Protein AF-A0A3D4QYN0-F1 (afdb_monomer)

Foldseek 3Di:
DQDPVQVVVCLVPLAGPDPPDPVRVVVSVCCVVVVDAQFKEWDWDKDWDADPPPQRKIKIKTHQIWMETDRDHDDPDDPTDGLDPQKIKIKIKGQDDDDPVVVVVCVVLVWDWDDDDSVVSRVCVHCVPDPDPPPPPPPPVPPPPPPPDPDDDGDMDMTMTMDGD

pLDDT: mean 80.75, std 20.79, range [30.69, 97.88]

Mean predicted aligned error: 10.05 Å

Nearest PDB structures (foldseek):
  3g3u-assembly2_B  TM=7.169E-01  e=1.286E-01  Saccharomyces cerevisiae
  3g3t-assembly1_A  TM=6.643E-01  e=1.211E-01  Saccharomyces cerevisiae
  5iiq-assembly1_A  TM=6.491E-01  e=8.965E-02  Saccharomyces cerevisiae
  3g3o-assembly1_A  TM=5.777E-01  e=4.099E-02  Saccharomyces cerevisiae
  3g3q-assembly1_A  TM=6.694E-01  e=2.494E-01  Saccharomyces cerevisiae

Structure (mmCIF, N/CA/C/O backbone):
data_AF-A0A3D4QYN0-F1
#
_entry.id   AF-A0A3D4QYN0-F1
#
loop_
_atom_site.group_PDB
_atom_site.id
_atom_site.type_symbol
_atom_site.label_atom_id
_atom_site.label_alt_id
_atom_site.label_comp_id
_atom_site.label_asym_id
_atom_site.label_entity_id
_atom_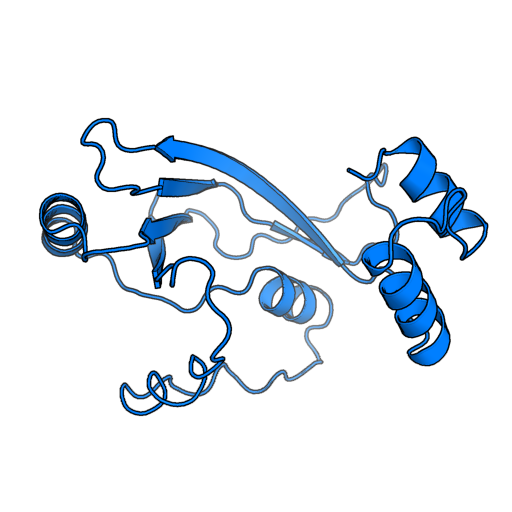site.label_seq_id
_atom_site.pdbx_PDB_ins_code
_atom_site.Cartn_x
_atom_site.Cartn_y
_atom_site.Cartn_z
_atom_site.occupancy
_atom_site.B_iso_or_equiv
_atom_site.auth_seq_id
_atom_site.auth_comp_id
_atom_site.auth_asym_id
_atom_site.auth_atom_id
_atom_site.pdbx_PDB_model_num
ATOM 1 N N . PHE A 1 1 ? 6.512 13.590 -6.819 1.00 79.94 1 PHE A N 1
ATOM 2 C CA . PHE A 1 1 ? 5.530 12.545 -7.186 1.00 79.94 1 PHE A CA 1
ATOM 3 C C . PHE A 1 1 ? 5.851 12.143 -8.614 1.00 79.94 1 PHE A C 1
ATOM 5 O O . PHE A 1 1 ? 6.197 13.043 -9.361 1.00 79.94 1 PHE A O 1
ATOM 12 N N . VAL A 1 2 ? 5.805 10.855 -8.967 1.00 89.62 2 VAL A N 1
ATOM 13 C CA . VAL A 1 2 ? 6.113 10.392 -10.334 1.00 89.62 2 VAL A CA 1
ATOM 14 C C . VAL A 1 2 ? 4.820 10.369 -11.142 1.00 89.62 2 VAL A C 1
ATOM 16 O O . VAL A 1 2 ? 3.875 9.666 -10.783 1.00 89.62 2 VAL A O 1
ATOM 19 N N . SER A 1 3 ? 4.761 11.158 -12.206 1.00 92.88 3 SER A N 1
ATOM 20 C CA . SER A 1 3 ? 3.644 11.186 -13.145 1.00 92.88 3 SER A CA 1
ATOM 21 C C . SER A 1 3 ? 3.603 9.929 -14.019 1.00 92.88 3 SER A C 1
ATOM 23 O O . SER A 1 3 ? 4.595 9.219 -14.187 1.00 92.88 3 SER A O 1
ATOM 25 N N . TYR A 1 4 ? 2.448 9.671 -14.638 1.00 91.62 4 TYR A N 1
ATOM 26 C CA . TYR A 1 4 ? 2.318 8.568 -15.592 1.00 91.62 4 TYR A CA 1
ATOM 27 C C . TYR A 1 4 ? 3.279 8.713 -16.784 1.00 91.62 4 TYR A C 1
ATOM 29 O O . TYR A 1 4 ? 3.860 7.725 -17.224 1.00 91.62 4 TYR A O 1
ATOM 37 N N . GLY A 1 5 ? 3.507 9.940 -17.265 1.00 93.06 5 GLY A N 1
ATOM 38 C CA . GLY A 1 5 ? 4.454 10.209 -18.349 1.00 93.06 5 GLY A CA 1
ATOM 39 C C . GLY A 1 5 ? 5.897 9.863 -17.973 1.00 93.06 5 GLY A C 1
ATOM 40 O O . GLY A 1 5 ? 6.578 9.174 -18.730 1.00 93.06 5 GLY A O 1
ATOM 41 N N . GLU A 1 6 ? 6.341 10.266 -16.780 1.00 93.19 6 GLU A N 1
ATOM 42 C CA . GLU A 1 6 ? 7.678 9.932 -16.264 1.00 93.19 6 GLU A CA 1
ATOM 43 C C . GLU A 1 6 ? 7.847 8.425 -16.054 1.00 93.19 6 GLU A C 1
ATOM 45 O O . GLU A 1 6 ? 8.875 7.868 -16.434 1.00 93.19 6 GLU A O 1
ATOM 50 N N . TYR A 1 7 ? 6.824 7.750 -15.519 1.00 92.56 7 TYR A N 1
ATOM 51 C CA . TYR A 1 7 ? 6.794 6.290 -15.415 1.00 92.56 7 TYR A CA 1
ATOM 52 C C . TYR A 1 7 ? 6.948 5.622 -16.787 1.00 92.56 7 TYR A C 1
ATOM 54 O O . TYR A 1 7 ? 7.784 4.734 -16.954 1.00 92.56 7 TYR A O 1
ATOM 62 N N . MET A 1 8 ? 6.173 6.057 -17.784 1.00 92.81 8 MET A N 1
ATOM 63 C CA . MET A 1 8 ? 6.246 5.493 -19.131 1.00 92.81 8 MET A CA 1
ATOM 64 C C . MET A 1 8 ? 7.608 5.746 -19.775 1.00 92.81 8 MET A C 1
ATOM 66 O O . MET A 1 8 ? 8.107 4.877 -20.490 1.00 92.81 8 MET A O 1
ATOM 70 N N . ASN A 1 9 ? 8.225 6.900 -19.509 1.00 93.62 9 ASN A N 1
ATOM 71 C CA . ASN A 1 9 ? 9.579 7.178 -19.968 1.00 93.62 9 ASN A CA 1
ATOM 72 C C . ASN A 1 9 ? 10.589 6.217 -19.325 1.00 93.62 9 ASN A C 1
ATOM 74 O O . ASN A 1 9 ? 11.351 5.563 -20.034 1.00 93.62 9 ASN A O 1
ATOM 78 N N . PHE A 1 10 ? 10.518 6.044 -18.003 1.00 94.19 10 PHE A N 1
ATOM 79 C CA . PHE A 1 10 ? 11.383 5.127 -17.267 1.00 94.19 10 PHE A CA 1
ATOM 80 C C . PHE A 1 10 ? 11.249 3.681 -17.751 1.00 94.19 10 PHE A C 1
ATOM 82 O O . PHE A 1 10 ? 12.249 3.020 -17.994 1.00 94.19 10 PHE A O 1
ATOM 89 N N . ILE A 1 11 ? 10.029 3.178 -17.955 1.00 92.50 11 ILE A N 1
ATOM 90 C CA . ILE A 1 11 ? 9.824 1.801 -18.432 1.00 92.50 11 ILE A CA 1
ATOM 91 C C . ILE A 1 11 ? 10.397 1.586 -19.838 1.00 92.50 11 ILE A C 1
ATOM 93 O O . ILE A 1 11 ? 10.859 0.486 -20.139 1.00 92.50 11 ILE A O 1
ATOM 97 N N . LYS A 1 12 ? 10.382 2.615 -20.696 1.00 92.50 12 LYS A N 1
ATOM 98 C CA . LYS A 1 12 ? 10.937 2.540 -22.055 1.00 92.50 12 LYS A CA 1
ATOM 99 C C . LYS A 1 12 ? 12.458 2.670 -22.082 1.00 92.50 12 LYS A C 1
ATOM 101 O O . LYS A 1 12 ? 13.104 1.953 -22.835 1.00 92.50 12 LYS A O 1
ATOM 106 N N . GLN A 1 13 ? 13.011 3.599 -21.306 1.00 93.38 13 GLN A N 1
ATOM 107 C CA . GLN A 1 13 ? 14.429 3.965 -21.369 1.00 93.38 13 GLN A CA 1
ATOM 108 C C . GLN A 1 13 ? 15.287 3.267 -20.309 1.00 93.38 13 GLN A C 1
ATOM 110 O O . GLN A 1 13 ? 16.500 3.199 -20.456 1.00 93.38 13 GLN A O 1
ATOM 115 N N . GLY A 1 14 ? 14.675 2.775 -19.233 1.00 92.88 14 GLY A N 1
ATOM 116 C CA . GLY A 1 14 ? 15.363 2.294 -18.036 1.00 92.88 14 GLY A CA 1
ATOM 117 C C . GLY A 1 14 ? 15.886 3.408 -17.124 1.00 92.88 14 GLY A C 1
ATOM 118 O O . GLY A 1 14 ? 16.518 3.096 -16.125 1.00 92.88 14 GLY A O 1
ATOM 119 N N . HIS A 1 15 ? 15.625 4.679 -17.441 1.00 93.12 15 HIS A N 1
ATOM 120 C CA . HIS A 1 15 ? 16.218 5.833 -16.765 1.00 93.12 15 HIS A CA 1
ATOM 121 C C . HIS A 1 15 ? 15.179 6.902 -16.433 1.00 93.12 15 HIS A C 1
ATOM 123 O O . HIS A 1 15 ? 14.251 7.143 -17.212 1.00 93.12 15 HIS A O 1
ATOM 129 N N . TRP A 1 16 ? 15.336 7.567 -15.288 1.00 93.00 16 TRP A N 1
ATOM 130 C CA . TRP A 1 16 ? 14.483 8.705 -14.946 1.00 93.00 16 TRP A CA 1
ATOM 131 C C . TRP A 1 16 ? 14.891 9.953 -15.744 1.00 93.00 16 TRP A C 1
ATOM 133 O O . TRP A 1 16 ? 16.088 10.204 -15.906 1.00 93.00 16 TRP A O 1
ATOM 143 N N . PRO A 1 17 ? 13.921 10.760 -16.223 1.00 86.19 17 PRO A N 1
ATOM 144 C CA . PRO A 1 17 ? 14.217 12.007 -16.931 1.00 86.19 17 PRO A CA 1
ATOM 145 C C . PRO A 1 17 ? 14.854 13.067 -16.021 1.00 86.19 17 PRO A C 1
ATOM 147 O O . PRO A 1 17 ? 15.719 13.809 -16.473 1.00 86.19 17 PRO A O 1
ATOM 150 N N . ASP A 1 18 ? 14.458 13.110 -14.746 1.00 82.75 18 ASP A N 1
ATOM 151 C CA . ASP A 1 18 ?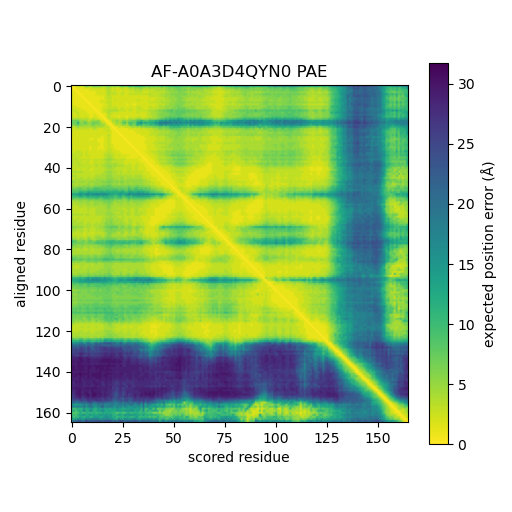 15.083 13.932 -13.709 1.00 82.75 18 ASP A CA 1
ATOM 152 C C . ASP A 1 18 ? 15.634 13.030 -12.596 1.00 82.75 18 ASP A C 1
ATOM 154 O O . ASP A 1 18 ? 14.901 12.246 -11.987 1.00 82.75 18 ASP A O 1
ATOM 158 N N . ARG A 1 19 ? 16.940 13.146 -12.335 1.00 73.00 19 ARG A N 1
ATOM 159 C CA . ARG A 1 19 ? 17.668 12.379 -11.311 1.00 73.00 19 ARG A CA 1
ATOM 160 C C . ARG A 1 19 ? 17.987 13.201 -10.063 1.00 73.00 19 ARG A C 1
ATOM 162 O O . ARG A 1 19 ? 18.723 12.735 -9.205 1.00 73.00 19 ARG A O 1
ATOM 169 N N . SER A 1 20 ? 17.431 14.405 -9.928 1.00 84.81 20 SER A N 1
ATOM 170 C CA . SER A 1 20 ? 17.645 15.270 -8.760 1.00 84.81 20 SER A CA 1
ATOM 171 C C . SER A 1 20 ? 17.143 14.660 -7.444 1.00 84.81 20 SER A C 1
ATOM 173 O O . SER A 1 20 ? 17.540 15.090 -6.361 1.00 84.81 20 SER A O 1
ATOM 175 N N . SER A 1 21 ? 16.271 13.648 -7.518 1.00 90.12 21 SER A N 1
ATOM 176 C CA . SER A 1 21 ? 15.747 12.936 -6.358 1.00 90.12 21 SER A CA 1
ATOM 177 C C . SER A 1 21 ? 16.642 11.751 -5.967 1.00 90.12 21 SER A C 1
ATOM 179 O O . SER A 1 21 ? 16.661 10.755 -6.696 1.00 90.12 21 SER A O 1
ATOM 181 N N . PRO A 1 22 ? 17.252 11.755 -4.762 1.00 93.06 22 PRO A N 1
ATOM 182 C CA . PRO A 1 22 ? 18.062 10.629 -4.281 1.00 93.06 22 PRO A CA 1
ATOM 183 C C . PRO A 1 22 ? 17.288 9.303 -4.214 1.00 93.06 22 PRO A C 1
ATOM 185 O O . PRO A 1 22 ? 17.858 8.222 -4.319 1.00 93.06 22 PRO A O 1
ATOM 188 N N . VAL A 1 23 ? 15.962 9.373 -4.042 1.00 93.06 23 VAL A N 1
ATOM 189 C CA . VAL A 1 23 ? 15.084 8.194 -4.025 1.00 93.06 23 VAL A CA 1
ATOM 190 C C . VAL A 1 23 ? 14.959 7.576 -5.417 1.00 93.06 23 VAL A C 1
ATOM 192 O O . VAL A 1 23 ? 14.958 6.353 -5.539 1.00 93.06 23 VAL A O 1
ATOM 195 N N . LEU A 1 24 ? 14.836 8.404 -6.458 1.00 93.88 24 LEU A N 1
ATOM 196 C CA . LEU A 1 24 ? 14.729 7.926 -7.837 1.00 93.88 24 LEU A CA 1
ATOM 197 C C . LEU A 1 24 ? 16.071 7.395 -8.340 1.00 93.88 24 LEU A C 1
ATOM 199 O O . LEU A 1 24 ? 16.097 6.353 -8.992 1.00 93.88 24 LEU A O 1
ATOM 203 N N . GLU A 1 25 ? 17.170 8.054 -7.970 1.00 93.25 25 GLU A N 1
ATOM 204 C CA . GLU A 1 25 ? 18.528 7.590 -8.255 1.00 93.25 25 GLU A CA 1
ATOM 205 C C . GLU A 1 25 ? 18.786 6.204 -7.649 1.00 93.25 25 GLU A C 1
ATOM 207 O O . GLU A 1 25 ? 19.172 5.272 -8.357 1.00 93.25 25 GLU A O 1
ATOM 212 N N . GLU A 1 26 ? 18.490 6.023 -6.358 1.00 95.00 26 GLU A N 1
ATOM 213 C CA . GLU A 1 26 ? 18.664 4.728 -5.698 1.00 95.00 26 GLU A CA 1
ATOM 214 C C . GLU A 1 26 ? 17.723 3.657 -6.267 1.00 95.00 26 GLU A C 1
ATOM 216 O O . GLU A 1 26 ? 18.124 2.503 -6.445 1.00 95.00 26 GLU A O 1
ATOM 221 N N . PHE A 1 27 ? 16.480 4.022 -6.599 1.00 94.88 27 PHE A N 1
ATOM 222 C CA . PHE A 1 27 ? 15.553 3.113 -7.268 1.00 94.88 27 PHE A CA 1
ATOM 223 C C . PHE A 1 27 ? 16.107 2.633 -8.615 1.00 94.88 27 PHE A C 1
ATOM 225 O O . PHE A 1 27 ? 16.085 1.434 -8.879 1.00 94.88 27 PHE A O 1
ATOM 232 N N . GLU A 1 28 ? 16.617 3.539 -9.453 1.00 95.44 28 GLU A N 1
ATOM 233 C CA . GLU A 1 28 ? 17.201 3.209 -10.759 1.00 95.44 28 GLU A CA 1
ATOM 234 C C . GLU A 1 28 ? 18.444 2.323 -10.609 1.00 95.44 28 GLU A C 1
ATOM 236 O O . GLU A 1 28 ? 18.572 1.293 -11.277 1.00 95.44 28 GLU A O 1
ATOM 241 N N . ARG A 1 29 ? 19.323 2.654 -9.657 1.00 95.38 29 ARG A N 1
ATOM 242 C CA . ARG A 1 29 ? 20.494 1.835 -9.333 1.00 95.38 29 ARG A CA 1
ATOM 243 C C . ARG A 1 29 ? 20.084 0.406 -8.969 1.00 95.38 29 ARG A C 1
ATOM 245 O O . ARG A 1 29 ? 20.637 -0.553 -9.508 1.00 95.38 29 ARG A O 1
ATOM 252 N N . LEU A 1 30 ? 19.098 0.242 -8.083 1.00 96.94 30 LEU A N 1
ATOM 253 C CA . LEU A 1 30 ? 18.573 -1.072 -7.696 1.00 96.94 30 LEU A CA 1
ATOM 254 C C . LEU A 1 30 ? 17.864 -1.782 -8.852 1.00 96.94 30 LEU A C 1
ATOM 256 O O . LEU A 1 30 ? 18.006 -2.999 -8.984 1.00 96.94 30 LEU A O 1
ATOM 260 N N . PHE A 1 31 ? 17.137 -1.043 -9.690 1.00 95.62 31 PHE A N 1
ATOM 261 C CA . PHE A 1 31 ? 16.455 -1.567 -10.868 1.00 95.62 31 PHE A CA 1
ATOM 262 C C . PHE A 1 31 ? 17.438 -2.266 -11.809 1.00 95.62 31 PHE A C 1
ATOM 264 O O . PHE A 1 31 ? 17.213 -3.422 -12.171 1.00 95.62 31 PHE A O 1
ATOM 271 N N . HIS A 1 32 ? 18.569 -1.628 -12.117 1.00 96.06 32 HIS A N 1
ATOM 272 C CA . HIS A 1 32 ? 19.601 -2.226 -12.962 1.00 96.06 32 HIS A CA 1
ATOM 273 C C . HIS A 1 32 ? 20.381 -3.335 -12.251 1.00 96.06 32 HIS A C 1
ATOM 275 O O . HIS A 1 32 ? 20.501 -4.438 -12.784 1.00 96.06 32 HIS A O 1
ATOM 281 N N . LEU A 1 33 ? 20.866 -3.091 -11.027 1.00 97.69 33 LEU A N 1
ATOM 282 C CA . LEU A 1 33 ? 21.697 -4.060 -10.299 1.00 97.69 33 LEU A CA 1
ATOM 283 C C . LEU A 1 33 ? 20.970 -5.367 -9.983 1.00 97.69 33 LEU A C 1
ATOM 285 O O . LEU A 1 33 ? 21.599 -6.420 -9.903 1.00 97.69 33 LEU A O 1
ATOM 289 N N . ARG A 1 34 ? 19.655 -5.308 -9.758 1.00 96.69 34 ARG A N 1
ATOM 290 C CA . ARG A 1 34 ? 18.826 -6.480 -9.449 1.00 96.69 34 ARG A CA 1
ATOM 291 C C . ARG A 1 34 ? 18.030 -6.980 -10.651 1.00 96.69 34 ARG A C 1
ATOM 293 O O . ARG A 1 34 ? 17.228 -7.892 -10.476 1.00 96.69 34 ARG A O 1
ATOM 300 N N . GLN A 1 35 ? 18.231 -6.393 -11.835 1.00 94.81 35 GLN A N 1
ATOM 301 C CA . GLN A 1 35 ? 17.486 -6.714 -13.057 1.00 94.81 35 GLN A CA 1
ATOM 302 C C . GLN A 1 35 ? 15.969 -6.744 -12.810 1.00 94.81 35 GLN A C 1
ATOM 304 O O . GLN A 1 35 ? 15.257 -7.669 -13.216 1.00 94.81 35 GLN A O 1
ATOM 309 N N . LEU A 1 36 ? 15.475 -5.747 -12.068 1.00 93.25 36 LEU A N 1
ATOM 310 C CA . LEU A 1 36 ? 14.071 -5.691 -11.691 1.00 93.25 36 LEU A CA 1
ATOM 311 C C . LEU A 1 36 ? 13.216 -5.537 -12.943 1.00 93.25 36 LEU A C 1
ATOM 313 O O . LEU A 1 36 ? 13.547 -4.829 -13.890 1.00 93.25 36 LEU A O 1
ATOM 317 N N . ARG A 1 37 ? 12.067 -6.200 -12.928 1.00 90.56 37 ARG A N 1
ATOM 318 C CA . ARG A 1 37 ? 11.070 -6.092 -13.984 1.00 90.56 37 ARG A CA 1
ATOM 319 C C . ARG A 1 37 ? 9.684 -6.115 -13.356 1.00 90.56 37 ARG A C 1
ATOM 321 O O . ARG A 1 37 ? 9.505 -6.840 -12.381 1.00 90.56 37 ARG A O 1
ATOM 328 N N . PRO A 1 38 ? 8.699 -5.387 -13.901 1.00 90.94 38 PRO A N 1
ATOM 329 C CA . PRO A 1 38 ? 7.318 -5.547 -13.466 1.00 90.94 38 PRO A CA 1
ATOM 330 C C . PRO A 1 38 ? 6.879 -7.013 -13.627 1.00 90.94 38 PRO A C 1
ATOM 332 O O . PRO A 1 38 ? 7.161 -7.639 -14.659 1.00 90.94 38 PRO A O 1
ATOM 335 N N . THR A 1 39 ? 6.257 -7.573 -12.590 1.00 90.25 39 THR A N 1
ATOM 336 C CA . THR A 1 39 ? 5.867 -8.996 -12.520 1.00 90.25 39 THR A CA 1
ATOM 337 C C . THR A 1 39 ? 4.384 -9.201 -12.247 1.00 90.25 39 THR A C 1
ATOM 339 O O . THR A 1 39 ? 3.798 -10.175 -12.714 1.00 90.25 39 THR A O 1
ATOM 342 N N . THR A 1 40 ? 3.768 -8.304 -11.489 1.00 93.19 40 THR A N 1
ATOM 343 C CA . THR A 1 40 ? 2.399 -8.451 -11.014 1.00 93.19 40 THR A CA 1
ATOM 344 C C . THR A 1 40 ? 1.731 -7.090 -10.921 1.00 93.19 40 THR A C 1
ATOM 346 O O . THR A 1 40 ? 2.375 -6.092 -10.590 1.00 93.19 40 THR A O 1
ATOM 349 N N . LEU A 1 41 ? 0.435 -7.070 -11.212 1.00 94.25 41 LEU A N 1
ATOM 350 C CA . LEU A 1 41 ? -0.434 -5.919 -11.055 1.00 94.25 41 LEU A CA 1
ATOM 351 C C . LEU A 1 41 ? -1.453 -6.236 -9.964 1.00 94.25 41 LEU A C 1
ATOM 353 O O . LEU A 1 41 ? -2.083 -7.292 -9.990 1.00 94.25 41 LEU A O 1
ATOM 357 N N . VAL A 1 42 ? -1.608 -5.323 -9.010 1.00 95.00 42 VAL A N 1
ATOM 358 C CA . VAL A 1 42 ? -2.606 -5.411 -7.941 1.00 95.00 42 VAL A CA 1
ATOM 359 C C . VAL A 1 42 ? -3.549 -4.231 -8.079 1.00 95.00 42 VAL A C 1
ATOM 361 O O . VAL A 1 42 ? -3.093 -3.089 -8.114 1.00 95.00 42 VAL A O 1
ATOM 364 N N . GLN A 1 43 ? -4.848 -4.502 -8.078 1.00 94.81 43 GLN A N 1
ATOM 365 C CA . GLN A 1 43 ? -5.883 -3.478 -8.076 1.00 94.81 43 GLN A CA 1
ATOM 366 C C . GLN A 1 43 ? -6.875 -3.697 -6.936 1.00 94.81 43 GLN A C 1
ATOM 368 O O . GLN A 1 43 ? -7.054 -4.813 -6.444 1.00 94.81 43 GLN A O 1
ATOM 373 N N . TYR A 1 44 ? -7.473 -2.602 -6.483 1.00 96.75 44 TYR A N 1
ATOM 374 C CA . TYR A 1 44 ? -8.487 -2.574 -5.436 1.00 96.75 44 TYR A CA 1
ATOM 375 C C . TYR A 1 44 ? -9.157 -1.201 -5.410 1.00 96.75 44 TYR A C 1
ATO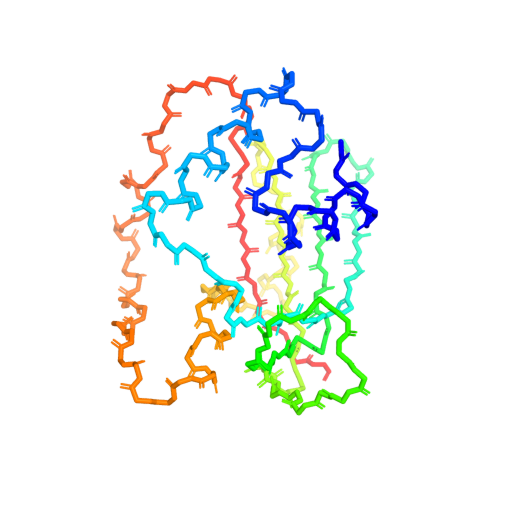M 377 O O . TYR A 1 44 ? -8.541 -0.198 -5.784 1.00 96.75 44 TYR A O 1
ATOM 385 N N . TYR A 1 45 ? -10.383 -1.146 -4.900 1.00 96.75 45 TYR A N 1
ATOM 386 C CA . TYR A 1 45 ? -11.048 0.110 -4.565 1.00 96.75 45 TYR A CA 1
ATOM 387 C C . TYR A 1 45 ? -10.781 0.433 -3.098 1.00 96.75 45 TYR A C 1
ATOM 389 O O . TYR A 1 45 ? -11.003 -0.408 -2.230 1.00 96.75 45 TYR A O 1
ATOM 397 N N . ARG A 1 46 ? -10.263 1.632 -2.807 1.00 97.50 46 ARG A N 1
ATOM 398 C CA . ARG A 1 46 ? -9.959 2.055 -1.434 1.00 97.50 46 ARG A CA 1
ATOM 399 C C . ARG A 1 46 ? -10.892 3.157 -0.973 1.00 97.50 46 ARG A C 1
ATOM 401 O O . ARG A 1 46 ? -10.877 4.256 -1.522 1.00 97.50 46 ARG A O 1
ATOM 408 N N . GLU A 1 47 ? -11.566 2.900 0.135 1.00 97.88 47 GLU A N 1
ATOM 409 C CA . GLU A 1 47 ? -12.263 3.912 0.919 1.00 97.88 47 GLU A CA 1
ATOM 410 C C . GLU A 1 47 ? -11.380 4.320 2.096 1.00 97.88 47 GLU A C 1
ATOM 412 O O . GLU A 1 47 ? -10.885 3.473 2.841 1.00 97.88 47 GLU A O 1
ATOM 417 N N . GLY A 1 48 ? -11.135 5.620 2.252 1.00 96.94 48 GLY A N 1
ATOM 418 C CA . GLY A 1 48 ? -10.247 6.152 3.281 1.00 96.94 48 GLY A CA 1
ATOM 419 C C . GLY A 1 48 ? -10.956 7.119 4.217 1.00 96.94 48 GLY A C 1
ATOM 420 O O . GLY A 1 48 ? -11.566 8.088 3.778 1.00 96.94 48 GLY A O 1
ATOM 421 N N . PHE A 1 49 ? -10.795 6.900 5.518 1.00 95.69 49 PHE A N 1
ATOM 422 C CA . PHE A 1 49 ? -11.332 7.732 6.586 1.00 95.69 49 PHE A CA 1
ATOM 423 C C . PHE A 1 49 ? -10.209 8.247 7.482 1.00 95.69 49 PHE A C 1
ATOM 425 O O . PHE A 1 49 ? -9.230 7.556 7.781 1.00 95.69 49 PHE A O 1
ATOM 432 N N . LYS A 1 50 ? -10.374 9.478 7.959 1.00 93.62 50 LYS A N 1
ATOM 433 C CA . LYS A 1 50 ? -9.510 10.089 8.966 1.00 93.62 50 LYS A CA 1
ATOM 434 C C . LYS A 1 50 ? -10.364 10.502 10.151 1.00 93.62 50 LYS A C 1
ATOM 436 O O . LYS A 1 50 ? -11.425 11.100 9.977 1.00 93.62 50 LYS A O 1
ATOM 441 N N . SER A 1 51 ? -9.889 10.192 11.349 1.00 90.12 51 SER A N 1
ATOM 442 C CA . SER A 1 51 ? -10.557 10.611 12.571 1.00 90.12 51 SER A CA 1
ATOM 443 C C . SER A 1 51 ? -10.588 12.134 12.693 1.00 90.12 51 SER A C 1
ATOM 445 O O . SER A 1 51 ? -9.613 12.828 12.386 1.00 90.12 51 SER A O 1
ATOM 447 N N . ARG A 1 52 ? -11.727 12.643 13.168 1.00 89.94 52 ARG A N 1
ATOM 448 C CA . ARG A 1 52 ? -11.939 14.062 13.479 1.00 89.94 52 ARG A CA 1
ATOM 449 C C . ARG A 1 52 ? -11.518 14.423 14.908 1.00 89.94 52 ARG A C 1
ATOM 451 O O . ARG A 1 52 ? -11.500 15.597 15.243 1.00 89.94 52 ARG A O 1
ATOM 458 N N . LEU A 1 53 ? -11.152 13.438 15.731 1.00 84.81 53 LEU A N 1
ATOM 459 C CA . LEU A 1 53 ? -10.860 13.609 17.160 1.00 84.81 53 LEU A CA 1
ATOM 460 C C . LEU A 1 53 ? -9.419 14.067 17.453 1.00 84.81 53 LEU A C 1
ATOM 462 O O . LEU A 1 53 ? -9.018 14.128 18.609 1.00 84.81 53 LEU A O 1
ATOM 466 N N . GLY A 1 54 ? -8.613 14.339 16.421 1.00 81.12 54 GLY A N 1
ATOM 467 C CA . GLY A 1 54 ? -7.210 14.747 16.579 1.00 81.12 54 GLY A CA 1
ATOM 468 C C . GLY A 1 54 ? -6.250 13.620 16.989 1.00 81.12 54 GLY A C 1
ATOM 469 O O . GLY A 1 54 ? -5.049 13.846 17.074 1.00 81.12 54 GLY A O 1
ATOM 470 N N . ASP A 1 55 ? -6.742 12.392 17.159 1.00 84.00 55 ASP A N 1
ATOM 471 C CA . ASP A 1 55 ? -5.979 11.197 17.560 1.00 84.00 55 ASP A CA 1
ATOM 472 C C . ASP A 1 55 ? -5.131 10.573 16.431 1.00 84.00 55 ASP A C 1
ATOM 474 O O . ASP A 1 55 ? -4.574 9.486 16.585 1.00 84.00 55 ASP A O 1
ATOM 478 N N . ASN A 1 56 ? -5.022 11.256 15.285 1.00 89.12 56 ASN A N 1
ATOM 479 C CA . ASN A 1 56 ? -4.246 10.836 14.112 1.00 89.12 56 ASN A CA 1
ATOM 480 C C . ASN A 1 56 ? -4.574 9.423 13.593 1.00 89.12 56 ASN A C 1
ATOM 482 O O . ASN A 1 56 ? -3.748 8.805 12.916 1.00 89.12 56 ASN A O 1
ATOM 486 N N . VAL A 1 57 ? -5.790 8.931 13.842 1.00 92.94 57 VAL A N 1
ATOM 487 C CA . VAL A 1 57 ? -6.242 7.633 13.332 1.00 92.94 57 VAL A CA 1
ATOM 488 C C . VAL A 1 57 ? -6.648 7.746 11.866 1.00 92.94 57 VAL A C 1
ATOM 490 O O . VAL A 1 57 ? -7.405 8.640 11.471 1.00 92.94 57 VAL A O 1
ATOM 493 N N . ARG A 1 58 ? -6.166 6.805 11.053 1.00 94.62 58 ARG A N 1
ATOM 494 C CA . ARG A 1 58 ? -6.598 6.585 9.671 1.00 94.62 58 ARG A CA 1
ATOM 495 C C . ARG A 1 58 ? -7.150 5.177 9.541 1.00 94.62 58 ARG A C 1
ATOM 497 O O . ARG A 1 58 ? -6.531 4.230 10.022 1.00 94.62 58 ARG A O 1
ATOM 504 N N . ILE A 1 59 ? -8.294 5.062 8.891 1.00 94.94 59 ILE A N 1
ATOM 505 C CA . ILE A 1 59 ? -8.981 3.799 8.648 1.00 94.94 59 ILE A CA 1
ATOM 506 C C . ILE A 1 59 ? -9.156 3.666 7.143 1.00 94.94 59 ILE A C 1
ATOM 508 O O . ILE A 1 59 ? -9.566 4.627 6.497 1.00 94.94 59 ILE A O 1
ATOM 512 N N . THR A 1 60 ? -8.842 2.510 6.577 1.00 97.12 60 THR A N 1
ATOM 513 C CA . THR A 1 60 ? -9.098 2.237 5.161 1.00 97.12 60 THR A CA 1
ATOM 514 C C . THR A 1 60 ? -9.799 0.906 4.977 1.00 97.12 60 THR A C 1
ATOM 516 O O . THR A 1 60 ? -9.493 -0.048 5.690 1.00 97.12 60 THR A O 1
ATOM 519 N N . PHE A 1 61 ? -10.685 0.849 3.990 1.00 96.69 61 PHE A N 1
ATOM 520 C CA . PHE A 1 61 ? -11.315 -0.368 3.500 1.00 96.69 61 PHE A CA 1
ATOM 521 C C . PHE A 1 61 ? -10.852 -0.596 2.067 1.00 96.69 61 PHE A C 1
ATOM 523 O O . PHE A 1 61 ? -11.067 0.259 1.208 1.00 96.69 61 PHE A O 1
ATOM 530 N N . ASP A 1 62 ? -10.184 -1.719 1.828 1.00 97.12 62 ASP A N 1
ATOM 531 C CA . ASP A 1 62 ? -9.814 -2.138 0.482 1.00 97.12 62 ASP A CA 1
ATOM 532 C C . ASP A 1 62 ? -10.794 -3.218 0.021 1.00 97.12 62 ASP A C 1
ATOM 534 O O . ASP A 1 62 ? -10.829 -4.322 0.577 1.00 97.12 62 ASP A O 1
ATOM 538 N N . HIS A 1 63 ? -11.583 -2.867 -0.988 1.00 96.44 63 HIS A N 1
ATOM 539 C CA . HIS A 1 63 ? -12.600 -3.696 -1.623 1.00 96.44 63 HIS A CA 1
ATOM 540 C C . HIS A 1 63 ? -12.049 -4.341 -2.895 1.00 96.44 63 HIS A C 1
ATOM 542 O O . HIS A 1 63 ? -11.168 -3.781 -3.557 1.00 96.44 63 HIS A O 1
ATOM 548 N N . ASP A 1 64 ? -12.571 -5.525 -3.219 1.00 95.62 64 ASP A N 1
ATOM 549 C CA . ASP A 1 64 ? -12.298 -6.265 -4.459 1.00 95.62 64 ASP A CA 1
ATOM 550 C C . ASP A 1 64 ? -10.808 -6.407 -4.797 1.00 95.62 64 ASP A C 1
ATOM 552 O O . ASP A 1 64 ? -10.375 -6.305 -5.951 1.00 95.62 64 ASP A O 1
ATOM 556 N N . VAL A 1 65 ? -10.000 -6.655 -3.760 1.00 95.88 65 VAL A N 1
ATOM 557 C CA . VAL A 1 65 ? -8.553 -6.800 -3.915 1.00 95.88 65 VAL A CA 1
ATOM 558 C C . VAL A 1 65 ? -8.257 -8.002 -4.799 1.00 95.88 65 VAL A C 1
ATOM 560 O O . VAL A 1 65 ? -8.563 -9.150 -4.463 1.00 95.88 65 VAL A O 1
ATOM 563 N N . SER A 1 66 ? -7.644 -7.721 -5.939 1.00 95.06 66 SER A N 1
ATOM 564 C CA . SER A 1 66 ? -7.366 -8.698 -6.977 1.00 95.06 66 SER A CA 1
ATOM 565 C C . SER A 1 66 ? -6.038 -8.400 -7.653 1.00 95.06 66 SER A C 1
ATOM 567 O O . SER A 1 66 ? -5.497 -7.292 -7.583 1.00 95.06 66 SER A O 1
ATOM 569 N N . SER A 1 67 ? -5.474 -9.420 -8.284 1.00 95.69 67 SER A N 1
ATOM 570 C CA . SER A 1 67 ? -4.212 -9.277 -8.991 1.00 95.69 67 SER A CA 1
ATOM 571 C C . SER A 1 67 ? -4.100 -10.183 -10.195 1.00 95.69 67 SER A C 1
ATOM 573 O O . SER A 1 67 ? -4.725 -11.240 -10.248 1.00 95.69 67 SER A O 1
ATOM 575 N N . CYS A 1 68 ? -3.222 -9.811 -11.111 1.00 92.25 68 CYS A N 1
ATOM 576 C CA . CYS A 1 68 ? -2.804 -10.648 -12.221 1.00 92.25 68 CYS A CA 1
ATOM 577 C C . CYS A 1 68 ? -1.282 -10.597 -12.401 1.00 92.25 68 CYS A C 1
ATOM 579 O O . CYS A 1 68 ? -0.586 -9.721 -11.871 1.00 92.25 68 CYS A O 1
ATOM 581 N N . THR A 1 69 ? -0.755 -11.553 -13.161 1.00 90.56 69 THR A N 1
ATOM 582 C CA . THR A 1 69 ? 0.588 -11.444 -13.733 1.00 90.56 69 THR A CA 1
ATOM 583 C C . THR A 1 69 ? 0.547 -10.378 -14.818 1.00 90.56 69 THR A C 1
ATOM 585 O O . THR A 1 69 ? -0.312 -10.419 -15.696 1.00 90.56 69 THR A O 1
ATOM 588 N N . GLY A 1 70 ? 1.467 -9.422 -14.772 1.00 86.56 70 GLY A N 1
ATOM 589 C CA . GLY A 1 70 ? 1.427 -8.291 -15.687 1.00 86.56 70 GLY A CA 1
ATOM 590 C C . GLY A 1 70 ? 2.734 -7.524 -15.703 1.00 86.56 70 GLY A C 1
ATOM 591 O O . GLY A 1 70 ? 3.411 -7.396 -14.682 1.00 86.56 70 GLY A O 1
ATOM 592 N N . ARG A 1 71 ? 3.099 -7.027 -16.888 1.00 86.81 71 ARG A N 1
ATOM 593 C CA . ARG A 1 71 ? 4.293 -6.189 -17.082 1.00 86.81 71 ARG A CA 1
ATOM 594 C C . ARG A 1 71 ? 3.967 -4.714 -17.321 1.00 86.81 71 ARG A C 1
ATOM 596 O O . ARG A 1 71 ? 4.870 -3.885 -17.326 1.00 86.81 71 ARG A O 1
ATOM 603 N N . GLN A 1 72 ? 2.693 -4.413 -17.540 1.00 88.19 72 GLN A N 1
ATOM 604 C CA . GLN A 1 72 ? 2.180 -3.094 -17.887 1.00 88.19 72 GLN A CA 1
ATOM 605 C C . GLN A 1 72 ? 1.245 -2.612 -16.778 1.00 88.19 72 GLN A C 1
ATOM 607 O O . GLN A 1 72 ? 0.582 -3.427 -16.137 1.00 88.19 72 GLN A O 1
ATOM 612 N N . LEU A 1 73 ? 1.206 -1.298 -16.553 1.00 89.56 73 LEU A N 1
ATOM 613 C CA . LEU A 1 73 ? 0.379 -0.698 -15.504 1.00 89.56 73 LEU A CA 1
ATOM 614 C C . LEU A 1 73 ? -1.118 -0.705 -15.855 1.00 89.56 73 LEU A C 1
ATOM 616 O O . LEU A 1 73 ? -1.942 -0.894 -14.967 1.00 89.56 73 LEU A O 1
ATOM 620 N N . PHE A 1 74 ? -1.450 -0.540 -17.140 1.00 90.56 74 PHE A N 1
ATOM 621 C CA . PHE A 1 74 ? -2.820 -0.511 -17.663 1.00 90.56 74 PHE A CA 1
ATOM 622 C C . PHE A 1 74 ? -2.930 -1.378 -18.929 1.00 90.56 74 PHE A C 1
ATOM 624 O O . PHE A 1 74 ? -2.943 -0.841 -20.034 1.00 90.56 74 PHE A O 1
ATOM 631 N N . PRO A 1 75 ? -2.903 -2.714 -18.803 1.00 88.69 75 PRO A N 1
ATOM 632 C CA . PRO A 1 75 ? -3.066 -3.601 -19.952 1.00 88.69 75 PRO A CA 1
ATOM 633 C C . PRO A 1 75 ? -4.527 -3.613 -20.438 1.00 88.69 75 PRO A C 1
ATOM 635 O O . PRO A 1 75 ? -5.450 -3.553 -19.627 1.00 88.69 75 PRO A O 1
ATOM 638 N N . ASP A 1 76 ? -4.734 -3.765 -21.749 1.00 87.12 76 ASP A N 1
ATOM 639 C CA . ASP A 1 76 ? -6.075 -3.775 -22.367 1.00 87.12 76 ASP A CA 1
ATOM 640 C C . ASP A 1 76 ? -6.951 -4.949 -21.893 1.00 87.12 76 ASP A C 1
ATOM 642 O O . ASP A 1 76 ? -8.174 -4.855 -21.827 1.00 87.12 76 ASP A O 1
ATOM 646 N N . CYS A 1 77 ? -6.315 -6.071 -21.549 1.00 85.50 77 CYS A N 1
ATOM 647 C CA . CYS A 1 77 ? -6.954 -7.282 -21.051 1.00 85.50 77 CYS A CA 1
ATOM 648 C C . CYS A 1 77 ? -6.286 -7.718 -19.743 1.00 85.50 77 CYS A C 1
ATOM 650 O O . CYS A 1 77 ? -5.059 -7.815 -19.658 1.00 85.50 77 CYS A O 1
ATOM 652 N N . MET A 1 78 ? -7.099 -8.017 -18.726 1.00 86.69 78 MET A N 1
ATOM 653 C CA . MET A 1 78 ? -6.636 -8.518 -17.435 1.00 86.69 78 MET A CA 1
ATOM 654 C C . MET A 1 78 ? -7.420 -9.752 -17.018 1.00 86.69 78 MET A C 1
ATOM 656 O O . MET A 1 78 ? -8.640 -9.710 -16.880 1.00 86.69 78 MET A O 1
ATOM 660 N N . PHE A 1 79 ? -6.703 -10.831 -16.713 1.00 89.00 79 PHE A N 1
ATOM 661 C CA . PHE A 1 79 ? -7.277 -11.965 -15.998 1.00 89.00 79 PHE A CA 1
ATOM 662 C C . PHE A 1 79 ? -7.017 -11.812 -14.498 1.00 89.00 79 PHE A C 1
ATOM 664 O O . PHE A 1 79 ? -6.001 -12.272 -13.969 1.00 89.00 79 PHE A O 1
ATOM 671 N N . LEU A 1 80 ? -7.909 -11.089 -13.823 1.00 91.31 80 LEU A N 1
ATOM 672 C CA . LEU A 1 80 ? -7.789 -10.780 -12.402 1.00 91.31 80 LEU A CA 1
ATOM 673 C C . LEU A 1 80 ? -8.197 -11.970 -11.540 1.00 91.31 80 LEU A C 1
ATOM 675 O O . LEU A 1 80 ? -9.259 -12.563 -11.714 1.00 91.31 80 LEU A O 1
ATOM 679 N N . ARG A 1 81 ? -7.359 -12.278 -10.554 1.00 93.31 81 ARG A N 1
ATOM 680 C CA . ARG A 1 81 ? -7.630 -13.286 -9.536 1.00 93.31 81 ARG A CA 1
ATOM 681 C C . ARG A 1 81 ? -7.858 -12.587 -8.191 1.00 93.31 81 ARG A C 1
ATOM 683 O O . ARG A 1 81 ? -6.966 -11.865 -7.736 1.00 93.31 81 ARG A O 1
ATOM 690 N N . PRO A 1 82 ? -9.031 -12.757 -7.560 1.00 93.19 82 PRO A N 1
ATOM 691 C CA . PRO A 1 82 ? -9.322 -12.153 -6.263 1.00 93.19 82 PRO A CA 1
ATOM 692 C C . PRO A 1 82 ? -8.459 -12.775 -5.158 1.00 93.19 82 PRO A C 1
ATOM 694 O O . PRO A 1 82 ? -8.276 -13.990 -5.122 1.00 93.19 82 PRO A O 1
ATOM 697 N N . HIS A 1 83 ? -7.949 -11.952 -4.237 1.00 92.50 83 HIS A N 1
ATOM 698 C CA . HIS A 1 83 ? -7.188 -12.427 -3.068 1.00 92.50 83 HIS A CA 1
ATOM 699 C C . HIS A 1 83 ? -8.123 -13.049 -2.029 1.00 92.50 83 HIS A C 1
ATOM 701 O O . HIS A 1 83 ? -7.885 -14.152 -1.540 1.00 92.50 83 HIS A O 1
ATOM 707 N N . HIS A 1 84 ? -9.224 -12.357 -1.724 1.00 89.62 84 HIS A N 1
ATOM 708 C CA . HIS A 1 84 ? -10.224 -12.790 -0.750 1.00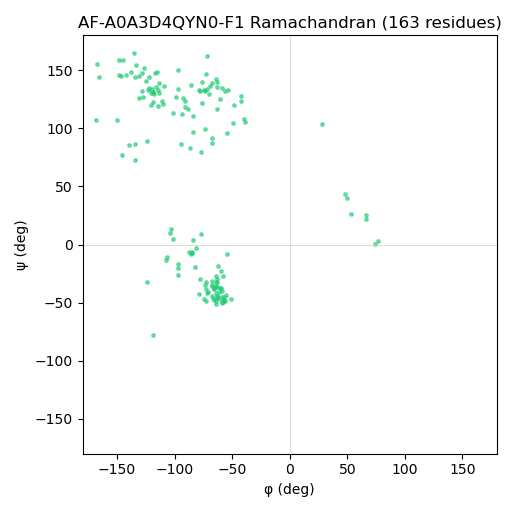 89.62 84 HIS A CA 1
ATOM 709 C C . HIS A 1 84 ? -11.645 -12.482 -1.249 1.00 89.62 84 HIS A C 1
ATOM 711 O O . HIS A 1 84 ? -12.198 -11.439 -0.901 1.00 89.62 84 HIS A O 1
ATOM 717 N N . PRO A 1 85 ? -12.251 -13.372 -2.056 1.00 88.75 85 PRO A N 1
ATOM 718 C CA . PRO A 1 85 ? -13.619 -13.191 -2.542 1.00 88.75 85 PRO A CA 1
ATOM 719 C C . PRO A 1 85 ? -14.620 -12.950 -1.402 1.00 88.75 85 PRO A C 1
ATOM 721 O O . PRO A 1 85 ? -14.597 -13.668 -0.398 1.00 88.75 85 PRO A O 1
ATOM 724 N N . GLY A 1 86 ? -15.489 -11.945 -1.557 1.00 89.12 86 GLY A N 1
ATOM 725 C CA . GLY A 1 86 ? -16.515 -11.594 -0.564 1.00 89.12 86 GLY A CA 1
ATOM 726 C C . GLY A 1 86 ? -15.957 -11.063 0.762 1.00 89.12 86 GLY A C 1
ATOM 727 O O . GLY A 1 86 ? -16.605 -11.179 1.806 1.00 89.12 86 GLY A O 1
ATOM 728 N N . ARG A 1 87 ? -14.718 -10.553 0.766 1.00 91.50 87 ARG A N 1
ATOM 729 C CA . ARG A 1 87 ? -14.114 -9.927 1.945 1.00 91.50 87 ARG A CA 1
ATOM 730 C C . ARG A 1 87 ? -13.556 -8.549 1.635 1.00 91.50 87 ARG A C 1
ATOM 732 O O . ARG A 1 87 ? -12.991 -8.309 0.574 1.00 91.50 87 ARG A O 1
ATOM 739 N N . VAL A 1 88 ? -13.628 -7.695 2.646 1.00 94.31 88 VAL A N 1
ATOM 740 C CA . VAL A 1 88 ? -13.048 -6.357 2.678 1.00 94.31 88 VAL A CA 1
ATOM 741 C C . VAL A 1 88 ? -11.866 -6.355 3.637 1.00 94.31 88 VAL A C 1
ATOM 743 O O . VAL A 1 88 ? -11.928 -6.928 4.733 1.00 94.31 88 VAL A O 1
ATOM 746 N N . ILE A 1 89 ? -10.771 -5.716 3.232 1.00 94.94 89 ILE A N 1
ATOM 747 C CA . ILE A 1 89 ? -9.583 -5.567 4.073 1.00 94.94 89 ILE A CA 1
ATOM 748 C C . ILE A 1 89 ? -9.685 -4.238 4.817 1.00 94.94 89 ILE A C 1
ATOM 750 O O . ILE A 1 89 ? -9.580 -3.175 4.213 1.00 94.94 89 ILE A O 1
ATOM 754 N N . LEU A 1 90 ? -9.856 -4.306 6.134 1.00 95.81 90 LEU A N 1
ATOM 755 C CA . LEU A 1 90 ? -9.834 -3.151 7.025 1.00 95.81 90 LEU A CA 1
ATOM 756 C C . LEU A 1 90 ? -8.408 -2.930 7.531 1.00 95.81 90 LEU A C 1
ATOM 758 O O . LEU A 1 90 ? -7.829 -3.803 8.169 1.00 95.81 90 LEU A O 1
ATOM 762 N N . GLU A 1 91 ? -7.854 -1.747 7.310 1.00 95.31 91 GLU A N 1
ATOM 763 C CA . GLU A 1 91 ? -6.560 -1.339 7.853 1.00 95.31 91 GLU A CA 1
ATOM 764 C C . GLU A 1 91 ? -6.728 -0.115 8.765 1.00 95.31 91 GLU A C 1
ATOM 766 O O . GLU A 1 91 ? -7.372 0.867 8.399 1.00 95.31 91 GLU A O 1
ATOM 771 N N . ILE A 1 92 ? -6.152 -0.178 9.968 1.00 94.06 92 ILE A N 1
ATOM 772 C CA . ILE A 1 92 ? -6.189 0.886 10.977 1.00 94.06 92 ILE A CA 1
ATOM 773 C C . ILE A 1 92 ? -4.755 1.316 11.293 1.00 94.06 92 ILE A C 1
ATOM 775 O O . ILE A 1 92 ? -3.955 0.522 11.795 1.00 94.06 92 ILE A O 1
ATOM 779 N N . LYS A 1 93 ? -4.454 2.596 11.058 1.00 93.06 93 LYS A N 1
ATOM 780 C CA . LYS A 1 93 ? -3.157 3.235 11.327 1.00 93.06 93 LYS A CA 1
ATOM 781 C C . LYS A 1 93 ? -3.283 4.329 12.382 1.00 93.06 93 LYS A C 1
ATOM 783 O O . LYS A 1 93 ? -4.184 5.159 12.292 1.00 93.06 93 LYS A O 1
ATOM 788 N N . TYR A 1 94 ? -2.354 4.373 13.334 1.00 92.00 94 TYR A N 1
ATOM 789 C CA . TYR A 1 94 ? -2.278 5.405 14.382 1.00 92.00 94 TYR A CA 1
ATOM 790 C C . 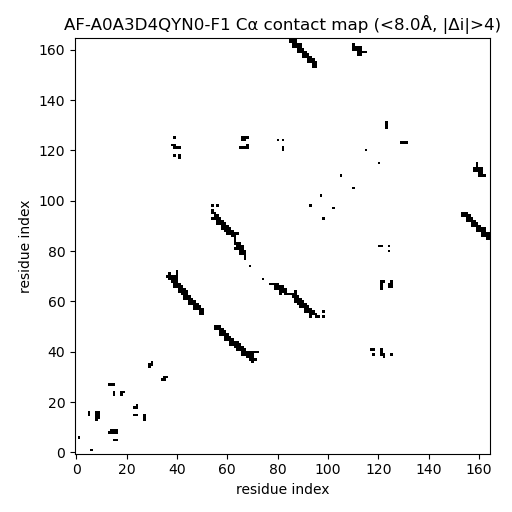TYR A 1 94 ? -0.819 5.668 14.792 1.00 92.00 94 TYR A C 1
ATOM 792 O O . TYR A 1 94 ? -0.016 4.741 14.757 1.00 92.00 94 TYR A O 1
ATOM 800 N N . SER A 1 95 ? -0.456 6.909 15.148 1.00 81.75 95 SER A N 1
ATOM 801 C CA . SER A 1 95 ? 0.937 7.306 15.463 1.00 81.75 95 SER A CA 1
ATOM 802 C C . SER A 1 95 ? 1.302 7.336 16.942 1.00 81.75 95 SER A C 1
ATOM 804 O O . SER A 1 95 ? 2.478 7.219 17.262 1.00 81.75 95 SER A O 1
ATOM 806 N N . ASP A 1 96 ? 0.324 7.549 17.825 1.00 77.12 96 ASP A N 1
ATOM 807 C CA . ASP A 1 96 ? 0.621 7.971 19.199 1.00 77.12 96 ASP A CA 1
ATOM 808 C C . ASP A 1 96 ? 0.122 6.943 20.218 1.00 77.12 96 ASP A C 1
ATOM 810 O O . ASP A 1 96 ? 0.883 6.128 20.734 1.00 77.12 96 ASP A O 1
ATOM 814 N N . LYS A 1 97 ? -1.184 6.939 20.493 1.00 83.19 97 LYS A N 1
ATOM 815 C CA . LYS A 1 97 ? -1.823 5.986 21.404 1.00 83.19 97 LYS A CA 1
ATOM 816 C C . LYS A 1 97 ? -2.788 5.106 20.632 1.00 83.19 97 LYS A C 1
ATOM 818 O O . LYS A 1 97 ? -3.412 5.546 19.669 1.00 83.19 97 LYS A O 1
ATOM 823 N N . GLN A 1 98 ? -2.934 3.863 21.083 1.00 87.19 98 GLN A N 1
ATOM 824 C CA . GLN A 1 98 ? -3.924 2.960 20.514 1.00 87.19 98 GLN A CA 1
ATOM 825 C C . GLN A 1 98 ? -5.334 3.557 20.692 1.00 87.19 98 GLN A C 1
ATOM 827 O O . GLN A 1 98 ? -5.728 3.842 21.827 1.00 87.19 98 GLN A O 1
ATOM 832 N N . PRO A 1 99 ? -6.119 3.721 19.613 1.00 91.00 99 PRO A N 1
ATOM 833 C CA . PRO A 1 99 ? -7.436 4.338 19.697 1.00 91.00 99 PRO A CA 1
ATOM 834 C C . PRO A 1 99 ? -8.443 3.392 20.351 1.00 91.00 99 PRO A C 1
ATOM 836 O O . PRO A 1 99 ? -8.975 2.485 19.709 1.00 91.00 99 PRO A O 1
ATOM 839 N N . VAL A 1 100 ? -8.708 3.601 21.643 1.00 91.75 100 VAL A N 1
ATOM 840 C CA . VAL A 1 100 ? -9.583 2.736 22.457 1.00 91.75 100 VAL A CA 1
ATOM 841 C C . VAL A 1 100 ? -10.972 2.594 21.834 1.00 91.75 100 VAL A C 1
ATOM 843 O O . VAL A 1 100 ? -11.476 1.479 21.727 1.00 91.75 100 VAL A O 1
ATOM 846 N N . TRP A 1 101 ? -11.560 3.695 21.354 1.00 91.94 101 TRP A N 1
ATOM 847 C CA . TRP A 1 101 ? -12.871 3.684 20.698 1.00 91.94 101 TRP A CA 1
ATOM 848 C C . TRP A 1 101 ? -12.896 2.738 19.488 1.00 91.94 101 TRP A C 1
ATOM 850 O O . TRP A 1 101 ? -13.796 1.910 19.360 1.00 91.94 101 TRP A O 1
ATOM 860 N N . CYS A 1 102 ? -11.863 2.799 18.646 1.00 91.69 102 CYS A N 1
ATOM 861 C CA . CYS A 1 102 ? -11.766 2.012 17.424 1.00 91.69 102 CYS A CA 1
ATOM 862 C C . CYS A 1 102 ? -11.513 0.536 17.750 1.00 91.69 102 CYS A C 1
ATOM 864 O O . CYS A 1 102 ? -12.155 -0.354 17.196 1.00 91.69 102 CYS A O 1
ATOM 866 N N . MET A 1 103 ? -10.641 0.260 18.725 1.00 91.06 103 MET A N 1
ATOM 867 C CA . MET A 1 103 ? -10.358 -1.110 19.160 1.00 91.06 103 MET A CA 1
ATOM 868 C C . MET A 1 103 ? -11.556 -1.769 19.844 1.00 91.06 103 MET A C 1
ATOM 870 O O . MET A 1 103 ? -11.737 -2.978 19.726 1.00 91.06 103 MET A O 1
ATOM 874 N N . ASN A 1 104 ? -12.398 -0.996 20.528 1.00 93.12 104 ASN A N 1
ATOM 875 C CA . ASN A 1 104 ? -13.641 -1.511 21.089 1.00 93.12 104 ASN A CA 1
ATOM 876 C C . ASN A 1 104 ? -14.620 -1.939 19.989 1.00 93.12 104 ASN A C 1
ATOM 878 O O . ASN A 1 104 ? -15.267 -2.969 20.148 1.00 93.12 104 ASN A O 1
ATOM 882 N N . ILE A 1 105 ? -14.697 -1.209 18.870 1.00 92.62 105 ILE A N 1
ATOM 883 C CA . ILE A 1 105 ? -15.510 -1.607 17.707 1.00 92.62 105 ILE A CA 1
ATOM 884 C C . ILE A 1 105 ? -14.972 -2.910 17.111 1.00 92.62 105 ILE A C 1
ATOM 886 O O . ILE A 1 105 ? -15.718 -3.874 16.987 1.00 92.62 105 ILE A O 1
ATOM 890 N N . VAL A 1 106 ? -13.665 -2.975 16.840 1.00 92.88 106 VAL A N 1
ATOM 891 C CA . VAL A 1 106 ? -12.991 -4.182 16.327 1.00 92.88 106 VAL A CA 1
ATOM 892 C C . VAL A 1 106 ? -13.310 -5.412 17.184 1.00 92.88 106 VAL A C 1
ATOM 894 O O . VAL A 1 106 ? -13.668 -6.462 16.652 1.00 92.88 106 VAL A O 1
ATOM 897 N N . LYS A 1 107 ? -13.218 -5.275 18.514 1.00 91.56 107 LYS A N 1
ATOM 898 C CA . LYS A 1 107 ? -13.532 -6.351 19.465 1.00 91.56 107 LYS A CA 1
ATOM 899 C C . LYS A 1 107 ? -15.010 -6.734 19.439 1.00 91.56 107 LYS A C 1
ATOM 901 O O . LYS A 1 107 ? -15.314 -7.918 19.360 1.00 91.56 107 LYS A O 1
ATOM 906 N N . LYS A 1 108 ? -15.919 -5.753 19.488 1.00 93.75 108 LYS A N 1
ATOM 907 C CA . LYS A 1 108 ? -17.375 -5.984 19.465 1.00 93.75 108 LYS A CA 1
ATOM 908 C C . LYS A 1 108 ? -17.827 -6.687 18.187 1.00 93.75 108 LYS A C 1
ATOM 910 O O . LYS A 1 108 ? -18.690 -7.551 18.250 1.00 93.75 108 LYS A O 1
ATOM 915 N N . CYS A 1 109 ? -17.222 -6.350 17.052 1.00 90.81 109 CYS A N 1
ATOM 916 C CA . CYS A 1 109 ? -17.512 -6.977 15.766 1.00 90.81 109 CYS A CA 1
ATOM 917 C C . CYS A 1 109 ? -16.781 -8.317 15.558 1.00 90.81 109 CYS A C 1
ATOM 919 O O . CYS A 1 109 ? -16.967 -8.955 14.525 1.00 90.81 109 CYS A O 1
ATOM 921 N N . GLY A 1 110 ? -15.935 -8.750 16.501 1.00 89.25 110 GLY A N 1
ATOM 922 C CA . GLY A 1 110 ? -15.213 -10.021 16.411 1.00 89.25 110 GLY A CA 1
ATOM 923 C C . GLY A 1 110 ? -14.180 -10.081 15.281 1.00 89.25 110 GLY A C 1
ATOM 924 O O . GLY A 1 110 ? -13.865 -11.169 14.794 1.00 89.25 110 GLY A O 1
ATOM 925 N N . PHE A 1 111 ? -13.653 -8.936 14.834 1.00 91.00 111 PHE A N 1
ATOM 926 C CA . PHE A 1 111 ? -12.692 -8.903 13.733 1.00 91.00 111 PHE A CA 1
ATOM 927 C C . PHE A 1 111 ? -11.352 -9.512 14.145 1.00 91.00 111 PHE A C 1
ATOM 929 O O . PHE A 1 111 ? -10.807 -9.224 15.214 1.00 91.00 111 PHE A O 1
ATOM 936 N N . LYS A 1 112 ? -10.790 -10.334 13.257 1.00 83.31 112 LYS A N 1
ATOM 937 C CA . LYS A 1 112 ? -9.498 -10.992 13.470 1.00 83.31 112 LYS A CA 1
ATOM 938 C C . LYS A 1 112 ? -8.385 -10.211 12.789 1.00 83.31 112 LYS A C 1
ATOM 940 O O . LYS A 1 112 ? -8.519 -9.822 11.630 1.00 83.31 112 LYS A O 1
ATOM 945 N N . ILE A 1 113 ? -7.291 -10.008 13.520 1.00 87.12 113 ILE A N 1
ATOM 946 C CA . ILE A 1 113 ? -6.067 -9.424 12.971 1.00 87.12 113 ILE A CA 1
ATOM 947 C C . ILE A 1 113 ? -5.412 -10.458 12.062 1.00 87.12 113 ILE A C 1
ATOM 949 O O . ILE A 1 113 ? -5.276 -11.618 12.451 1.00 87.12 113 ILE A O 1
ATOM 953 N N . VAL A 1 114 ? -4.988 -10.032 10.876 1.00 86.75 114 VAL A N 1
ATOM 954 C CA . VAL A 1 114 ? -4.300 -10.882 9.901 1.00 86.75 114 VAL A CA 1
ATOM 955 C C . VAL A 1 114 ? -3.127 -10.140 9.267 1.00 86.75 114 VAL A C 1
ATOM 957 O O . VAL A 1 114 ? -3.170 -8.925 9.073 1.00 86.75 114 VAL A O 1
ATOM 960 N N . ALA A 1 115 ? -2.074 -10.874 8.908 1.00 87.19 115 ALA A N 1
ATOM 961 C CA . ALA A 1 115 ? -1.051 -10.356 8.007 1.00 87.19 115 ALA A CA 1
ATOM 962 C C . ALA A 1 115 ? -1.615 -10.328 6.578 1.00 87.19 115 ALA A C 1
ATOM 964 O O . ALA A 1 115 ? -2.208 -11.304 6.129 1.00 87.19 115 ALA A O 1
ATOM 965 N N . ASN A 1 116 ? -1.441 -9.215 5.862 1.00 87.31 116 ASN A N 1
ATOM 966 C CA . ASN A 1 116 ? -2.030 -9.042 4.534 1.00 87.31 116 ASN A CA 1
ATOM 967 C C . ASN A 1 116 ? -1.113 -8.225 3.611 1.00 87.31 116 ASN A C 1
ATOM 969 O O . ASN A 1 116 ? -1.332 -7.037 3.361 1.00 87.31 116 ASN A O 1
ATOM 973 N N . SER A 1 117 ? -0.062 -8.868 3.100 1.00 91.75 117 SER A N 1
ATOM 974 C CA . SER A 1 117 ? 0.769 -8.286 2.044 1.00 91.75 117 SER A CA 1
ATOM 975 C C . SER A 1 117 ? 0.121 -8.546 0.688 1.00 91.75 117 SER A C 1
ATOM 977 O O . SER A 1 117 ? 0.070 -9.688 0.233 1.00 91.75 117 SER A O 1
ATOM 979 N N . LYS A 1 118 ? -0.380 -7.491 0.038 1.00 93.06 118 LYS A N 1
ATOM 980 C CA . LYS A 1 118 ? -1.000 -7.608 -1.292 1.00 93.06 118 LYS A CA 1
ATOM 981 C C . LYS A 1 118 ? -0.002 -8.082 -2.351 1.00 93.06 118 LYS A C 1
ATOM 983 O O . LYS A 1 118 ? -0.368 -8.860 -3.216 1.00 93.06 118 LYS A O 1
ATOM 988 N N . TYR A 1 119 ? 1.255 -7.645 -2.256 1.00 92.81 119 TYR A N 1
ATOM 989 C CA . TYR A 1 119 ? 2.310 -8.061 -3.183 1.00 92.81 119 TYR A CA 1
ATOM 990 C C . TYR A 1 119 ? 2.665 -9.545 -3.026 1.00 92.81 119 TYR A C 1
ATOM 992 O O . TYR A 1 119 ? 2.776 -10.262 -4.010 1.00 92.81 119 TYR A O 1
ATOM 1000 N N . VAL A 1 120 ? 2.812 -10.035 -1.789 1.00 92.31 120 VAL A N 1
ATOM 1001 C CA . VAL A 1 120 ? 3.1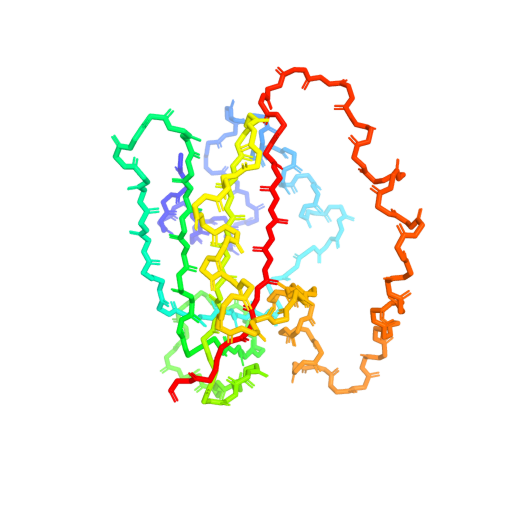15 -11.461 -1.565 1.00 92.31 120 VAL A CA 1
ATOM 1002 C C . VAL A 1 120 ? 1.975 -12.329 -2.087 1.00 92.31 120 VAL A C 1
ATOM 1004 O O . VAL A 1 120 ? 2.224 -13.283 -2.816 1.00 92.31 120 VAL A O 1
ATOM 1007 N N . GLN A 1 121 ? 0.731 -11.952 -1.786 1.00 92.06 121 GLN A N 1
ATOM 1008 C CA . GLN A 1 121 ? -0.443 -12.650 -2.306 1.00 92.06 121 GLN A CA 1
ATOM 1009 C C . GLN A 1 121 ? -0.508 -12.606 -3.830 1.00 92.06 121 GLN A C 1
ATOM 1011 O O . GLN A 1 121 ? -0.800 -13.617 -4.455 1.00 92.06 121 GLN A O 1
ATOM 1016 N N . SER A 1 122 ? -0.184 -11.471 -4.450 1.00 93.12 122 SER A N 1
ATOM 1017 C CA . SER A 1 122 ? -0.210 -11.372 -5.905 1.00 93.12 122 SER A CA 1
ATOM 1018 C C . SER A 1 122 ? 0.863 -12.222 -6.580 1.00 93.12 122 SER A C 1
ATOM 1020 O O . SER A 1 122 ? 0.588 -12.823 -7.614 1.00 93.12 122 SER A O 1
ATOM 1022 N N . VAL A 1 123 ? 2.048 -12.345 -5.976 1.00 90.44 123 VAL A N 1
ATOM 1023 C CA . VAL A 1 123 ? 3.100 -13.261 -6.442 1.00 90.44 123 VAL A CA 1
ATOM 1024 C C . VAL A 1 123 ? 2.672 -14.724 -6.288 1.00 90.44 123 VAL A C 1
ATOM 1026 O O . VAL A 1 123 ? 2.793 -15.478 -7.249 1.00 90.44 123 VAL A O 1
ATOM 1029 N N . GLN A 1 124 ? 2.108 -15.112 -5.139 1.00 86.81 124 GLN A N 1
ATOM 1030 C CA . GLN A 1 124 ? 1.585 -16.471 -4.905 1.00 86.81 124 GLN A CA 1
ATOM 1031 C C . GLN A 1 124 ? 0.490 -16.848 -5.914 1.00 86.81 124 GLN A C 1
ATOM 1033 O O . GLN A 1 124 ? 0.440 -17.963 -6.420 1.00 86.81 124 GLN A O 1
ATOM 1038 N N . VAL A 1 125 ? -0.382 -15.893 -6.233 1.00 81.12 125 VAL A N 1
ATOM 1039 C CA . VAL A 1 125 ? -1.476 -16.060 -7.195 1.00 81.12 125 VAL A CA 1
ATOM 1040 C C . VAL A 1 125 ? -0.969 -16.105 -8.647 1.00 81.12 125 VAL A C 1
ATOM 1042 O O . VAL A 1 125 ? -1.565 -16.785 -9.483 1.00 81.12 125 VAL A O 1
ATOM 1045 N N . ALA A 1 126 ? 0.117 -15.391 -8.958 1.00 74.75 126 ALA A N 1
ATOM 1046 C CA . ALA A 1 126 ? 0.752 -15.347 -10.278 1.00 74.75 126 ALA A CA 1
ATOM 1047 C C . ALA A 1 126 ? 1.620 -16.580 -10.585 1.00 74.75 126 ALA A C 1
ATOM 1049 O O . ALA A 1 126 ? 1.787 -16.934 -11.753 1.00 74.75 126 ALA A O 1
ATOM 1050 N N . GLN A 1 127 ? 2.193 -17.204 -9.556 1.00 65.69 127 GLN A N 1
ATOM 1051 C CA . GLN A 1 127 ? 3.098 -18.345 -9.655 1.00 65.69 127 GLN A CA 1
ATOM 1052 C C . GLN A 1 127 ? 2.698 -19.403 -8.617 1.00 65.69 127 GLN A C 1
ATOM 1054 O O . GLN A 1 127 ? 3.260 -19.409 -7.521 1.00 65.69 127 GLN A O 1
ATOM 1059 N N . PRO A 1 128 ? 1.752 -20.306 -8.935 1.00 53.22 128 PRO A N 1
ATOM 1060 C CA . PRO A 1 128 ? 1.301 -21.322 -7.982 1.00 53.22 128 PRO A CA 1
ATOM 1061 C C . PRO A 1 128 ? 2.434 -22.251 -7.503 1.00 53.22 128 PRO A C 1
ATOM 1063 O O . PRO A 1 128 ? 2.348 -22.781 -6.400 1.00 53.22 128 PRO A O 1
ATOM 1066 N N . ASP A 1 129 ? 3.515 -22.382 -8.282 1.00 48.31 129 ASP A N 1
ATOM 1067 C CA . ASP A 1 129 ? 4.676 -23.227 -7.964 1.00 48.31 129 ASP A CA 1
ATOM 1068 C C . ASP A 1 129 ? 5.734 -22.531 -7.086 1.00 48.31 129 ASP A C 1
ATOM 1070 O O . ASP A 1 129 ? 6.681 -23.165 -6.614 1.00 48.31 129 ASP A O 1
ATOM 1074 N N . VAL A 1 130 ? 5.605 -21.220 -6.843 1.00 48.62 130 VAL A N 1
ATOM 1075 C CA . VAL A 1 130 ? 6.502 -20.505 -5.930 1.00 48.62 130 VAL A CA 1
ATOM 1076 C C . VAL A 1 130 ? 6.001 -20.684 -4.505 1.00 48.62 130 VAL A C 1
ATOM 1078 O O . VAL A 1 130 ? 5.140 -19.953 -4.013 1.00 48.62 130 VAL A O 1
ATOM 1081 N N . VAL A 1 131 ? 6.601 -21.652 -3.810 1.00 44.16 131 VAL A N 1
ATOM 1082 C CA . VAL A 1 131 ? 6.496 -21.787 -2.356 1.00 44.16 131 VAL A CA 1
ATOM 1083 C C . VAL A 1 131 ? 7.225 -20.606 -1.714 1.00 44.16 131 VAL A C 1
ATOM 1085 O O . VAL A 1 131 ? 8.405 -20.665 -1.377 1.00 44.16 131 VAL A O 1
ATOM 1088 N N . THR A 1 132 ? 6.523 -19.493 -1.523 1.00 42.41 132 THR A N 1
ATOM 1089 C CA . THR A 1 132 ? 6.901 -18.569 -0.451 1.00 42.41 132 THR A CA 1
ATOM 1090 C C . THR A 1 132 ? 6.724 -19.326 0.862 1.00 42.41 132 THR A C 1
ATOM 1092 O O . THR A 1 132 ? 5.676 -19.967 1.000 1.00 42.41 132 THR A O 1
ATOM 1095 N N . PRO A 1 133 ? 7.657 -19.255 1.830 1.00 36.97 133 PRO A N 1
ATOM 1096 C CA . PRO A 1 133 ? 7.401 -19.787 3.159 1.00 36.97 133 PRO A CA 1
ATOM 1097 C C . PRO A 1 133 ? 6.041 -19.257 3.595 1.00 36.97 133 PRO A C 1
ATOM 1099 O O . PRO A 1 133 ? 5.835 -18.037 3.584 1.00 36.97 133 PRO A O 1
ATOM 1102 N N . SER A 1 134 ? 5.096 -20.164 3.873 1.00 35.72 134 SER A N 1
ATOM 1103 C CA . SER A 1 134 ? 3.825 -19.808 4.498 1.00 35.72 134 SER A CA 1
ATOM 1104 C C . SER A 1 134 ? 4.174 -18.817 5.585 1.00 35.72 134 SER A C 1
ATOM 1106 O O . SER A 1 134 ? 5.068 -19.141 6.372 1.00 35.72 134 SER A O 1
ATOM 1108 N N . ALA A 1 135 ? 3.579 -17.618 5.549 1.00 39.12 135 ALA A N 1
ATOM 1109 C CA . ALA A 1 135 ? 3.817 -16.591 6.550 1.00 39.12 135 ALA A CA 1
ATOM 1110 C C . ALA A 1 135 ? 3.904 -17.307 7.893 1.00 39.12 135 ALA A C 1
ATOM 1112 O O . ALA A 1 135 ? 2.916 -17.917 8.309 1.00 39.12 135 ALA A O 1
ATOM 1113 N N . VAL A 1 136 ? 5.129 -17.370 8.432 1.00 34.75 136 VAL A N 1
ATOM 1114 C CA . VAL A 1 136 ? 5.459 -18.096 9.657 1.00 34.75 136 VAL A CA 1
ATOM 1115 C C . VAL A 1 136 ? 4.321 -17.794 10.608 1.00 34.75 136 VAL A C 1
ATOM 1117 O O . VAL A 1 136 ? 3.965 -16.616 10.709 1.00 34.75 136 VAL A O 1
ATOM 1120 N N . GLN A 1 137 ? 3.693 -18.826 11.190 1.00 32.91 137 GLN A N 1
ATOM 1121 C CA . GLN A 1 137 ? 2.748 -18.653 12.292 1.00 32.91 137 GLN A CA 1
ATOM 1122 C C . GLN A 1 137 ? 3.324 -17.549 13.168 1.00 32.91 137 GLN A C 1
ATOM 1124 O O . GLN A 1 137 ? 4.391 -17.717 13.755 1.00 32.91 137 GLN A O 1
ATOM 1129 N N . PHE A 1 138 ? 2.716 -16.364 13.082 1.00 36.94 138 PHE A N 1
ATOM 1130 C CA . PHE A 1 138 ? 3.273 -15.157 13.665 1.00 36.94 138 PHE A CA 1
ATOM 1131 C C . PHE A 1 138 ? 2.974 -15.282 15.153 1.00 36.94 138 PHE A C 1
ATOM 1133 O O . PHE A 1 138 ? 1.982 -14.756 15.654 1.00 36.94 138 PHE A O 1
ATOM 1140 N N . ASP A 1 139 ? 3.798 -16.073 15.835 1.00 30.69 139 ASP A N 1
ATOM 1141 C CA . ASP A 1 139 ? 3.786 -16.183 17.274 1.00 30.69 139 ASP A CA 1
ATOM 1142 C C . ASP A 1 139 ? 4.046 -14.791 17.832 1.00 30.69 139 ASP A C 1
ATOM 1144 O O . ASP A 1 139 ? 4.923 -14.046 17.377 1.00 30.69 139 ASP A O 1
ATOM 1148 N N . ALA A 1 140 ? 3.248 -14.438 18.835 1.00 36.06 140 ALA A N 1
ATOM 1149 C CA . ALA A 1 140 ? 3.197 -13.124 19.462 1.00 36.06 140 ALA A CA 1
ATOM 1150 C C . ALA A 1 140 ? 4.558 -12.610 19.986 1.00 36.06 140 ALA A C 1
ATOM 1152 O O . ALA A 1 140 ? 4.665 -11.448 20.371 1.00 36.06 140 ALA A O 1
ATOM 1153 N N . GLN A 1 141 ? 5.605 -13.440 19.973 1.00 32.47 141 GLN A N 1
ATOM 1154 C CA . GLN A 1 141 ? 6.965 -13.104 20.382 1.00 32.47 141 GLN A CA 1
ATOM 1155 C C . GLN A 1 141 ? 7.800 -12.382 19.302 1.00 32.47 141 GLN A C 1
ATOM 1157 O O . GLN A 1 141 ? 8.764 -11.702 19.653 1.00 32.47 141 GLN A O 1
ATOM 1162 N N . MET A 1 142 ? 7.445 -12.452 18.008 1.00 30.75 142 MET A N 1
ATOM 1163 C CA . MET A 1 142 ? 8.241 -11.825 16.929 1.00 30.75 142 MET A CA 1
ATOM 1164 C C . MET A 1 142 ? 7.939 -10.336 16.668 1.00 30.75 142 MET A C 1
ATOM 1166 O O . MET A 1 142 ? 8.660 -9.692 15.903 1.00 30.75 142 MET A O 1
ATOM 1170 N N . SER A 1 143 ? 6.921 -9.753 17.312 1.00 35.38 143 SER A N 1
ATOM 1171 C CA . SER A 1 143 ? 6.560 -8.335 17.125 1.00 35.38 143 SER A CA 1
ATOM 1172 C C . SER A 1 143 ? 7.654 -7.363 17.589 1.00 35.38 143 SER A C 1
ATOM 1174 O O . SER A 1 143 ? 7.783 -6.273 17.035 1.00 35.38 143 SER A O 1
ATOM 1176 N N . ASN A 1 144 ? 8.486 -7.776 18.550 1.00 31.78 144 ASN A N 1
ATOM 1177 C CA . ASN A 1 144 ? 9.452 -6.894 19.207 1.00 31.78 144 ASN A CA 1
ATOM 1178 C C . ASN A 1 144 ? 10.788 -6.726 18.462 1.00 31.78 144 ASN A C 1
ATOM 1180 O O . ASN A 1 144 ? 11.595 -5.908 18.888 1.00 31.78 144 ASN A O 1
ATOM 1184 N N . ARG A 1 145 ? 11.060 -7.467 17.374 1.00 31.94 145 ARG A N 1
ATOM 1185 C CA . ARG A 1 145 ? 12.384 -7.432 16.708 1.00 31.94 145 ARG A CA 1
ATOM 1186 C C . ARG A 1 145 ? 12.438 -6.712 15.360 1.00 31.94 145 ARG A C 1
ATOM 1188 O O . ARG A 1 145 ? 13.531 -6.429 14.889 1.00 31.94 145 ARG A O 1
ATOM 1195 N N . ILE A 1 146 ? 11.301 -6.405 14.732 1.00 37.28 146 ILE A N 1
ATOM 1196 C CA . ILE A 1 146 ? 11.284 -5.819 13.373 1.00 37.28 146 ILE A CA 1
ATOM 1197 C C . ILE A 1 146 ? 11.135 -4.283 13.395 1.00 37.28 146 ILE A C 1
ATOM 1199 O O . ILE A 1 146 ? 11.466 -3.619 12.417 1.00 37.28 146 ILE A O 1
ATOM 1203 N N . PHE A 1 147 ? 10.705 -3.696 14.518 1.00 36.97 147 PHE A N 1
ATOM 1204 C CA . PHE A 1 147 ? 10.426 -2.256 14.633 1.00 36.97 147 PHE A CA 1
ATOM 1205 C C . PHE A 1 147 ? 11.494 -1.428 15.361 1.00 36.97 147 PHE A C 1
ATOM 1207 O O . PHE A 1 147 ? 11.241 -0.258 15.645 1.00 36.97 147 PHE A O 1
ATOM 1214 N N . ASP A 1 148 ? 12.693 -1.963 15.608 1.00 35.47 148 ASP A N 1
ATOM 1215 C CA . ASP A 1 148 ? 13.807 -1.123 16.059 1.00 35.47 148 ASP A CA 1
ATOM 1216 C C . ASP A 1 148 ? 14.556 -0.528 14.857 1.00 35.47 148 ASP A C 1
ATOM 1218 O O . ASP A 1 148 ? 15.544 -1.061 14.3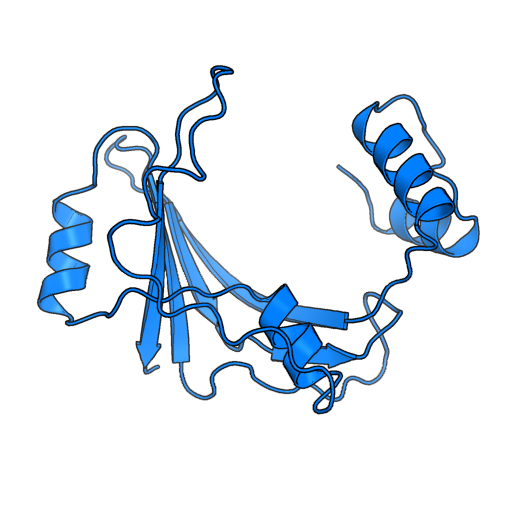49 1.00 35.47 148 ASP A O 1
ATOM 1222 N N . ARG A 1 149 ? 14.018 0.576 14.334 1.00 34.09 149 ARG A N 1
ATOM 1223 C CA . ARG A 1 149 ? 14.783 1.528 13.525 1.00 34.09 149 ARG A CA 1
ATOM 1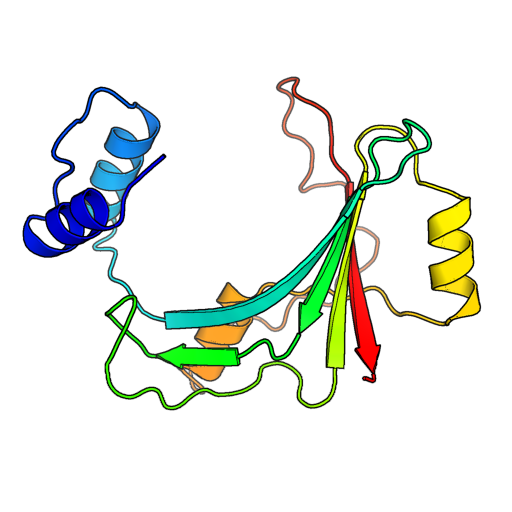224 C C . ARG A 1 149 ? 14.660 2.901 14.161 1.00 34.09 149 ARG A C 1
ATOM 1226 O O . ARG A 1 149 ? 13.781 3.695 13.834 1.00 34.09 149 ARG A O 1
ATOM 1233 N N . SER A 1 150 ? 15.587 3.163 15.072 1.00 40.16 150 SER A N 1
ATOM 1234 C CA . SER A 1 150 ? 15.932 4.479 15.590 1.00 40.16 150 SER A CA 1
ATOM 1235 C C . SER A 1 150 ? 16.278 5.447 14.451 1.00 40.16 150 SER A C 1
ATOM 1237 O O . SER A 1 150 ? 17.408 5.476 13.965 1.00 40.16 150 SER A O 1
ATOM 1239 N N . SER A 1 151 ? 15.297 6.236 14.011 1.00 32.66 151 SER A N 1
ATOM 1240 C CA . SER A 1 151 ? 15.461 7.571 13.415 1.00 32.66 151 SER A CA 1
ATOM 1241 C C . SER A 1 151 ? 14.085 8.243 13.332 1.00 32.66 151 SER A C 1
ATOM 1243 O O . SER A 1 151 ? 13.218 7.851 12.556 1.00 32.66 151 SER A O 1
ATOM 1245 N N . LEU A 1 152 ? 13.872 9.230 14.202 1.00 38.88 152 LEU A N 1
ATOM 1246 C CA . LEU A 1 152 ? 12.616 9.933 14.476 1.00 38.88 152 LEU A CA 1
ATOM 1247 C C . LEU A 1 152 ? 11.863 10.438 13.227 1.00 38.88 152 LEU A C 1
ATOM 1249 O O . LEU A 1 152 ? 12.174 11.510 12.718 1.00 38.88 152 LEU A O 1
ATOM 1253 N N . LYS A 1 153 ? 10.777 9.746 12.846 1.00 38.28 153 LYS A N 1
ATOM 1254 C CA . LYS A 1 153 ? 9.509 10.329 12.352 1.00 38.28 153 LYS A CA 1
ATOM 1255 C C . LYS A 1 153 ? 8.347 9.397 12.733 1.00 38.28 153 LYS A C 1
ATOM 1257 O O . LYS A 1 153 ? 8.220 8.339 12.139 1.00 38.28 153 LYS A O 1
ATOM 1262 N N . LYS A 1 154 ? 7.532 9.813 13.719 1.00 39.19 154 LYS A N 1
ATOM 1263 C CA . LYS A 1 154 ? 6.243 9.236 14.188 1.00 39.19 154 LYS A CA 1
ATOM 1264 C C . LYS A 1 154 ? 6.073 7.720 13.967 1.00 39.19 154 LYS A C 1
ATOM 1266 O O . LYS A 1 154 ? 5.733 7.287 12.870 1.00 39.19 154 LYS A O 1
ATOM 1271 N N . ASN A 1 155 ? 6.218 6.930 15.030 1.00 51.34 155 ASN A N 1
ATOM 1272 C CA . ASN A 1 155 ? 6.029 5.477 14.996 1.00 51.34 155 ASN A CA 1
ATOM 1273 C C . ASN A 1 155 ? 4.553 5.118 14.751 1.00 51.34 155 ASN A C 1
ATOM 1275 O O . ASN A 1 155 ? 3.761 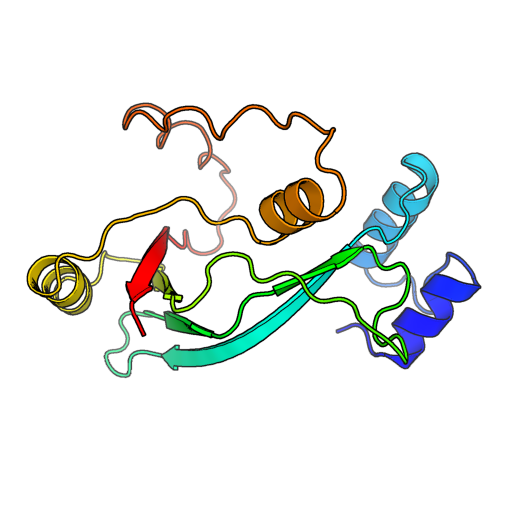5.007 15.680 1.00 51.34 155 ASN A O 1
ATOM 1279 N N . PHE A 1 156 ? 4.165 4.940 13.488 1.00 49.38 156 PHE A N 1
ATOM 1280 C CA . PHE A 1 156 ? 2.823 4.477 13.149 1.00 49.38 156 PHE A CA 1
ATOM 1281 C C . PHE A 1 156 ? 2.695 2.975 13.397 1.00 49.38 156 PHE A C 1
ATOM 1283 O O . PHE A 1 156 ? 3.398 2.173 12.786 1.00 49.38 156 PHE A O 1
ATOM 1290 N N . THR A 1 157 ? 1.743 2.585 14.241 1.00 71.88 157 THR A N 1
ATOM 1291 C CA . THR A 1 157 ? 1.304 1.192 14.336 1.00 71.88 157 THR A CA 1
ATOM 1292 C C . THR A 1 157 ? 0.226 0.933 13.289 1.00 71.88 157 THR A C 1
ATOM 1294 O O . THR A 1 157 ? -0.677 1.753 13.105 1.00 71.88 157 THR A O 1
ATOM 1297 N N . ASN A 1 158 ? 0.316 -0.213 12.613 1.00 65.38 158 ASN A N 1
ATOM 1298 C CA . ASN A 1 158 ? -0.637 -0.655 11.601 1.00 65.38 158 ASN A CA 1
ATOM 1299 C C . ASN A 1 158 ? -1.297 -1.973 12.033 1.00 65.38 158 ASN A C 1
ATOM 1301 O O . ASN A 1 158 ? -0.597 -2.907 12.423 1.00 65.38 158 ASN A O 1
ATOM 1305 N N . ARG A 1 159 ? -2.628 -2.068 11.962 1.00 79.62 159 ARG A N 1
ATOM 1306 C CA . ARG A 1 159 ? -3.383 -3.307 12.218 1.00 79.62 159 ARG A CA 1
ATOM 1307 C C . ARG A 1 159 ? -4.311 -3.591 11.044 1.00 79.62 159 ARG A C 1
ATOM 1309 O O . ARG A 1 159 ? -5.105 -2.727 10.683 1.00 79.62 159 ARG A O 1
ATOM 1316 N N . ILE A 1 160 ? -4.222 -4.796 10.484 1.00 71.19 160 ILE A N 1
ATOM 1317 C CA . ILE A 1 160 ? -5.019 -5.219 9.327 1.00 71.19 160 ILE A CA 1
ATOM 1318 C C . ILE A 1 160 ? -5.985 -6.331 9.742 1.00 71.19 160 ILE A C 1
ATOM 1320 O O . ILE A 1 160 ? -5.623 -7.229 10.501 1.00 71.19 160 ILE A O 1
ATOM 1324 N N . PHE A 1 161 ? -7.211 -6.259 9.237 1.00 84.56 161 PHE A N 1
ATOM 1325 C CA . PHE A 1 161 ? -8.324 -7.152 9.518 1.00 84.56 161 PHE A CA 1
ATOM 1326 C C . PHE A 1 161 ? -9.010 -7.550 8.210 1.00 84.56 161 PHE A C 1
ATOM 1328 O O . PHE A 1 161 ? -8.980 -6.807 7.229 1.00 84.56 161 PHE A O 1
ATOM 1335 N N . GLN A 1 162 ? -9.670 -8.704 8.210 1.00 71.06 162 GLN A N 1
ATOM 1336 C CA . GLN A 1 162 ? -10.562 -9.123 7.129 1.00 71.06 162 GLN A CA 1
ATOM 1337 C C . GLN A 1 162 ? -11.992 -9.210 7.641 1.00 71.06 162 GLN A C 1
ATOM 1339 O O . GLN A 1 162 ? -12.246 -9.814 8.685 1.00 71.06 162 GLN A O 1
ATOM 1344 N N . ILE A 1 163 ? -12.915 -8.632 6.882 1.00 76.06 163 ILE A N 1
ATOM 1345 C CA . ILE A 1 163 ? -14.338 -8.554 7.208 1.00 76.06 163 ILE A CA 1
ATOM 1346 C C . ILE A 1 163 ? -15.109 -9.164 6.040 1.00 76.06 163 ILE A C 1
ATOM 1348 O O . ILE A 1 163 ? -14.706 -8.994 4.894 1.00 76.06 163 ILE A O 1
ATOM 1352 N N . ARG A 1 164 ? -16.179 -9.913 6.310 1.00 68.25 164 ARG A N 1
ATOM 1353 C CA . ARG A 1 164 ? -17.086 -10.373 5.248 1.00 68.25 164 ARG A CA 1
ATOM 1354 C C . ARG A 1 164 ? -17.919 -9.185 4.766 1.00 68.25 164 ARG A C 1
ATOM 1356 O O . ARG A 1 164 ? -18.410 -8.444 5.615 1.00 68.25 164 ARG A O 1
ATOM 1363 N N . SER A 1 165 ? -18.005 -9.005 3.449 1.00 53.47 165 SER A N 1
ATOM 1364 C CA . SER A 1 165 ? -18.904 -8.026 2.822 1.00 53.47 165 SER A CA 1
ATOM 1365 C C . SER A 1 165 ? -20.361 -8.375 3.090 1.00 53.47 165 SER A C 1
ATOM 1367 O O . SER A 1 165 ? -20.660 -9.590 3.000 1.00 53.47 165 SER A O 1
#

Solvent-accessible surface area (backbone atoms only — not comparable to full-atom values): 10174 Å² total; per-residue (Å²): 134,85,49,73,67,54,51,55,45,22,75,73,69,69,46,68,96,70,64,90,43,71,68,56,43,51,49,45,53,48,34,63,77,64,66,61,69,69,59,57,41,77,50,61,51,76,49,78,48,68,57,88,82,76,62,63,37,35,40,34,39,37,34,74,42,25,21,27,66,33,74,56,96,81,60,98,74,78,76,68,43,65,77,50,81,68,34,30,38,40,37,42,37,26,44,82,61,86,57,63,73,60,52,50,50,41,58,74,71,66,57,48,80,50,91,80,58,66,66,61,52,31,49,42,72,57,34,82,85,54,82,65,78,70,78,65,82,80,54,88,76,62,70,78,72,78,74,80,68,96,68,96,72,74,68,62,50,77,50,37,30,61,41,78,108

Radius of gyration: 18.83 Å; Cα contacts (8 Å, |Δi|>4): 220; chains: 1; bounding box: 41×38×45 Å

Sequence (165 aa):
FVSYGEYMNFIKQGHWPDRSSPVLEEFERLFHLRQLRPTTLVQYYREGFKSRLGDNVRITFDHDVSSCTGRQLFPDCMFLRPHHPGRVILEIKYSDKQPVWCMNIVKKCGFKIVANSKYVQSVQVAQPDVVTPSAVQFDAQMSNRIFDRSSLKKNFTNRIFQIRS

Secondary structure (DSSP, 8-state):
---HHHHHHHHHHSS-S----HHHHHHHHHHHHTT----EEEEEEEEEEE-SSSS--EEEEEEEEEEEE-SSSS-S----EESSTTEEEEEEEESSS--HHHHHHHHHTTPEE----HHHHHHHHH-TT----------TTGGGSS----S-S---EEEEEEEE-